Protein AF-A0A258E4J1-F1 (afdb_monomer_lite)

pLDDT: mean 75.32, std 17.45, range [34.97, 93.12]

Foldseek 3Di:
DPPPVVVVVVVVCVPDPVNVVVVVVVVVVVCVPDPDDPVNVVVVVVVVCVVCVQVVLLVLLCVLLVVPWDWDQDPVAGTDTNVQAGEHEDEPPPDPPDPVDPRYAYEYCPDPQDDDRYGHSCVSVPVD

Radius of gyration: 17.88 Å; chains: 1; bounding box: 44×37×40 Å

Secondary structure (DSSP, 8-state):
--SSHHHHHHHHHHH-HHHHHHHHHHHHHHTTT----HHHHHHHHHHHHHHHHHHHHHHHHHHHHTTTS-EE--SSSSEEETTTEEEEEE-TT---TT--STTEEEEESS-SS-BTTEEEGGGGGG--

Sequence (128 aa):
MIYSSEIDVIFEFSNNETAFQLSTMQMQQTFQGVSLTEYEIMVAIKEYIKNNINNIRETFFNSLMKVNHEVNYSPSVDFLVDGLYHFEVGGKNKASKQVKSENTWVIKDDLEYPVGKSLPLWVFGMLY

Structure (mmCIF, N/CA/C/O backbone):
data_AF-A0A258E4J1-F1
#
_entry.id   AF-A0A258E4J1-F1
#
loop_
_atom_site.group_PDB
_atom_site.id
_atom_site.type_symbol
_atom_site.label_atom_id
_atom_site.label_alt_id
_atom_site.label_comp_id
_atom_site.label_asym_id
_atom_site.label_entity_id
_atom_site.label_seq_id
_atom_site.pdbx_PDB_ins_code
_atom_site.Cartn_x
_atom_site.Cartn_y
_atom_site.Cartn_z
_atom_site.occupancy
_atom_site.B_iso_or_equiv
_atom_site.auth_seq_id
_atom_site.auth_comp_id
_atom_site.auth_asym_id
_atom_site.auth_atom_id
_atom_site.pdbx_PDB_model_num
ATOM 1 N N . MET A 1 1 ? 18.588 0.471 13.915 1.00 38.12 1 MET A N 1
ATOM 2 C CA . MET A 1 1 ? 18.145 1.877 13.818 1.00 38.12 1 MET A CA 1
ATOM 3 C C . MET A 1 1 ? 18.723 2.488 12.533 1.00 38.12 1 MET A C 1
ATOM 5 O O . MET A 1 1 ? 19.540 3.386 12.610 1.00 38.12 1 MET A O 1
ATOM 9 N N . ILE A 1 2 ? 18.382 1.921 11.361 1.00 34.97 2 ILE A N 1
ATOM 10 C CA . ILE A 1 2 ? 18.955 2.303 10.041 1.00 34.97 2 ILE A CA 1
ATOM 11 C C . ILE A 1 2 ? 17.847 2.533 8.980 1.00 34.97 2 ILE A C 1
ATOM 13 O O . ILE A 1 2 ? 18.118 2.991 7.886 1.00 34.97 2 ILE A O 1
ATOM 17 N N . TYR A 1 3 ? 16.571 2.292 9.304 1.00 39.19 3 TYR A N 1
ATOM 18 C CA . TYR A 1 3 ? 15.480 2.330 8.315 1.00 39.19 3 TYR A CA 1
ATOM 19 C C . TYR A 1 3 ? 14.721 3.665 8.212 1.00 39.19 3 TYR A C 1
ATOM 21 O O . TYR A 1 3 ? 13.840 3.766 7.367 1.00 39.19 3 TYR A O 1
ATOM 29 N N . SER A 1 4 ? 15.030 4.685 9.027 1.00 43.81 4 SER A N 1
ATOM 30 C CA . SER A 1 4 ? 14.338 5.987 8.914 1.00 43.81 4 SER A CA 1
ATOM 31 C C . SER A 1 4 ? 15.043 6.979 7.984 1.00 43.81 4 SER A C 1
ATOM 33 O O . SER A 1 4 ? 14.391 7.855 7.440 1.00 43.81 4 SER A O 1
ATOM 35 N N . SER A 1 5 ? 16.346 6.825 7.726 1.00 45.28 5 SER A N 1
ATOM 36 C CA . SER A 1 5 ? 17.109 7.825 6.968 1.00 45.28 5 SER A CA 1
ATOM 37 C C . SER A 1 5 ? 16.883 7.782 5.455 1.00 45.28 5 SER A C 1
ATOM 39 O O . SER A 1 5 ? 17.020 8.808 4.810 1.00 45.28 5 SER A O 1
ATOM 41 N N . GLU A 1 6 ? 16.537 6.639 4.859 1.00 44.59 6 GLU A N 1
ATOM 42 C CA . GLU A 1 6 ? 16.350 6.558 3.396 1.00 44.59 6 GLU A CA 1
ATOM 43 C C . GLU A 1 6 ? 14.979 7.079 2.940 1.00 44.59 6 GLU A C 1
ATOM 45 O O . GLU A 1 6 ? 14.866 7.653 1.858 1.00 44.59 6 GLU A O 1
ATOM 50 N N . ILE A 1 7 ? 13.950 6.940 3.781 1.00 42.38 7 ILE A N 1
ATOM 51 C CA . ILE A 1 7 ? 12.598 7.441 3.493 1.00 42.38 7 ILE A CA 1
ATOM 52 C C . ILE A 1 7 ? 12.553 8.967 3.639 1.00 42.38 7 ILE A C 1
ATOM 54 O O . ILE A 1 7 ? 11.990 9.635 2.772 1.00 42.38 7 ILE A O 1
ATOM 58 N N . ASP A 1 8 ? 13.208 9.518 4.666 1.00 43.69 8 ASP A N 1
ATOM 59 C CA . ASP A 1 8 ? 13.318 10.969 4.863 1.00 43.69 8 ASP A CA 1
ATOM 60 C C . ASP A 1 8 ? 14.112 11.630 3.726 1.00 43.69 8 ASP A C 1
ATOM 62 O O . ASP A 1 8 ? 13.703 12.667 3.206 1.00 43.69 8 ASP A O 1
ATOM 66 N N . VAL A 1 9 ? 15.178 10.977 3.248 1.00 49.81 9 VAL A N 1
ATOM 67 C CA . VAL A 1 9 ? 15.973 11.449 2.106 1.00 49.81 9 VAL A CA 1
ATOM 68 C C . VAL A 1 9 ? 15.124 11.518 0.832 1.00 49.81 9 VAL A C 1
ATOM 70 O O . VAL A 1 9 ? 15.113 12.546 0.161 1.00 49.81 9 VAL A O 1
ATOM 73 N N . ILE A 1 10 ? 14.348 10.479 0.508 1.00 50.12 10 ILE A N 1
ATOM 74 C CA . ILE A 1 10 ? 13.482 10.484 -0.686 1.00 50.12 10 ILE A CA 1
ATOM 75 C C . ILE A 1 10 ? 12.383 11.561 -0.580 1.00 50.12 10 ILE A C 1
ATOM 77 O O . ILE A 1 10 ? 12.052 12.207 -1.578 1.00 50.12 10 ILE A O 1
ATOM 81 N N . PHE A 1 11 ? 11.852 11.807 0.623 1.00 48.53 11 PHE A N 1
ATOM 82 C CA . PHE A 1 11 ? 10.840 12.841 0.860 1.00 48.53 11 PHE A CA 1
ATOM 83 C C . PHE A 1 11 ? 11.416 14.263 0.730 1.00 48.53 11 PHE A C 1
ATOM 85 O O . PHE A 1 11 ? 10.776 15.133 0.134 1.00 48.53 11 PHE A O 1
ATOM 92 N N . GLU A 1 12 ? 12.636 14.492 1.217 1.00 48.41 12 GLU A N 1
ATOM 93 C CA . GLU A 1 12 ? 13.351 15.772 1.127 1.00 48.41 12 GLU A CA 1
ATOM 94 C C . GLU A 1 12 ? 13.807 16.081 -0.313 1.00 48.41 12 GLU A C 1
ATOM 96 O O . GLU A 1 12 ? 13.743 17.230 -0.754 1.00 48.41 12 GLU A O 1
ATOM 101 N N . PHE A 1 13 ? 14.143 15.050 -1.099 1.00 48.69 13 PHE A N 1
ATOM 102 C CA . PHE A 1 13 ? 14.450 15.181 -2.529 1.00 48.69 13 PHE A CA 1
ATOM 103 C C . PHE A 1 13 ? 13.229 15.527 -3.395 1.00 48.69 13 PHE A C 1
ATOM 105 O O . PHE A 1 13 ? 13.382 16.240 -4.385 1.00 48.69 13 PHE A O 1
ATOM 112 N N . SER A 1 14 ? 12.025 15.062 -3.040 1.00 53.12 14 SER A N 1
ATOM 113 C CA . SER A 1 14 ? 10.808 15.363 -3.817 1.00 53.12 14 SER A CA 1
ATOM 114 C C . SER A 1 14 ? 10.270 16.782 -3.593 1.00 53.12 14 SER A C 1
ATOM 116 O O . SER A 1 14 ? 9.650 17.352 -4.486 1.00 53.12 14 SER A O 1
ATOM 118 N N . ASN A 1 15 ? 10.539 17.368 -2.420 1.00 51.09 15 ASN A N 1
ATOM 119 C CA . ASN A 1 15 ? 9.993 18.666 -2.007 1.00 51.09 15 ASN A CA 1
ATOM 120 C C . ASN A 1 15 ? 10.950 19.846 -2.246 1.00 51.09 15 ASN A C 1
ATOM 122 O O . ASN A 1 15 ? 10.578 20.997 -2.025 1.00 51.09 15 ASN A O 1
ATOM 126 N N . ASN A 1 16 ? 12.181 19.582 -2.691 1.00 62.09 16 ASN A N 1
ATOM 127 C CA . ASN A 1 16 ? 13.167 20.609 -3.000 1.00 62.09 16 ASN A CA 1
ATOM 128 C C . ASN A 1 16 ? 13.514 20.553 -4.489 1.00 62.09 16 ASN A C 1
ATOM 130 O O . ASN A 1 16 ? 14.413 19.817 -4.902 1.00 62.09 16 ASN A O 1
ATOM 134 N N . GLU A 1 17 ? 12.813 21.365 -5.288 1.00 58.56 17 GLU A N 1
ATOM 135 C CA . GLU A 1 17 ? 13.035 21.479 -6.736 1.00 58.56 17 GLU A CA 1
ATOM 136 C C . GLU A 1 17 ? 14.518 21.676 -7.069 1.00 58.56 17 GLU A C 1
ATOM 138 O O . GLU A 1 17 ? 15.026 21.089 -8.017 1.00 58.56 17 GLU A O 1
ATOM 143 N N . THR A 1 18 ? 15.251 22.418 -6.239 1.00 59.25 18 THR A N 1
ATOM 144 C CA . THR A 1 18 ? 16.689 22.651 -6.405 1.00 59.25 18 THR A CA 1
ATOM 145 C C . THR A 1 18 ? 17.517 21.380 -6.223 1.00 59.25 18 THR A C 1
ATOM 147 O O . THR A 1 18 ? 18.442 21.143 -6.992 1.00 59.25 18 THR A O 1
ATOM 150 N N . ALA A 1 19 ? 17.197 20.544 -5.232 1.00 53.91 19 ALA A N 1
ATOM 151 C CA . ALA A 1 19 ? 17.906 19.286 -4.986 1.00 53.91 19 ALA A CA 1
ATOM 152 C C . ALA A 1 19 ? 17.607 18.252 -6.082 1.00 53.91 19 ALA A C 1
ATOM 154 O O . ALA A 1 19 ? 18.520 17.570 -6.553 1.00 53.91 19 ALA A O 1
ATOM 155 N N . PHE A 1 20 ? 16.356 18.198 -6.551 1.00 59.44 20 PHE A N 1
ATOM 156 C CA . PHE A 1 20 ? 15.974 17.386 -7.703 1.00 59.44 20 PHE A CA 1
ATOM 157 C C . PHE A 1 20 ? 16.723 17.839 -8.966 1.00 59.44 20 PHE A C 1
ATOM 159 O O . PHE A 1 20 ? 17.390 17.025 -9.601 1.00 59.44 20 PHE A O 1
ATOM 166 N N . GLN A 1 21 ? 16.724 19.141 -9.270 1.00 59.97 21 GLN A N 1
ATOM 167 C CA . GLN A 1 21 ? 17.450 19.732 -10.404 1.00 59.97 21 GLN A CA 1
ATOM 168 C C . GLN A 1 21 ? 18.972 19.523 -10.318 1.00 59.97 21 GLN A C 1
ATOM 170 O O . GLN A 1 21 ? 19.618 19.241 -11.321 1.00 59.97 21 GLN A O 1
ATOM 175 N N . LEU A 1 22 ? 19.572 19.611 -9.128 1.00 59.28 22 LEU A N 1
ATOM 176 C CA . LEU A 1 22 ? 21.006 19.359 -8.941 1.00 59.28 22 LEU A CA 1
ATOM 177 C C . LEU A 1 22 ? 21.359 17.884 -9.143 1.00 59.28 22 LEU A C 1
ATOM 179 O O . LEU A 1 22 ? 22.382 17.585 -9.757 1.00 59.28 22 LEU A O 1
ATOM 183 N N . SER A 1 23 ? 20.502 16.967 -8.690 1.00 60.84 23 SER A N 1
ATOM 184 C CA . SER A 1 23 ? 20.693 15.530 -8.902 1.00 60.84 23 SER A CA 1
ATOM 185 C C . SER A 1 23 ? 20.528 15.132 -10.375 1.00 60.84 23 SER A C 1
ATOM 187 O O . SER A 1 23 ? 21.317 14.338 -10.890 1.00 60.84 23 SER A O 1
ATOM 189 N N . THR A 1 24 ? 19.570 15.733 -11.093 1.00 53.91 24 THR A N 1
ATOM 190 C CA . THR A 1 24 ? 19.385 15.514 -12.534 1.00 53.91 24 THR A CA 1
ATOM 191 C C . THR A 1 24 ? 20.525 16.136 -13.334 1.00 53.91 24 THR A C 1
ATOM 193 O O . THR A 1 24 ? 21.040 15.485 -14.241 1.00 53.91 24 THR A O 1
ATOM 196 N N . MET A 1 25 ? 21.010 17.323 -12.949 1.00 56.66 25 MET A N 1
ATOM 197 C CA . MET A 1 25 ? 22.210 17.933 -13.531 1.00 56.66 25 MET A CA 1
ATOM 198 C C . MET A 1 25 ? 23.477 17.112 -13.257 1.00 56.66 25 MET A C 1
ATOM 200 O O . MET A 1 25 ? 24.310 16.978 -14.149 1.00 56.66 25 MET A O 1
ATOM 204 N N . GLN A 1 26 ? 23.648 16.535 -12.063 1.00 60.53 26 GLN A N 1
ATOM 205 C CA . GLN A 1 26 ? 24.782 15.655 -11.745 1.00 60.53 26 GLN A CA 1
ATOM 206 C C . GLN A 1 26 ? 24.719 14.334 -12.512 1.00 60.53 26 GLN A C 1
ATOM 208 O O . GLN A 1 26 ? 25.748 13.887 -13.024 1.00 60.53 26 GLN A O 1
ATOM 213 N N . MET A 1 27 ? 23.529 13.745 -12.670 1.00 57.28 27 MET A N 1
ATOM 214 C CA . MET A 1 27 ? 23.335 12.626 -13.593 1.00 57.28 27 MET A CA 1
ATOM 215 C C . MET A 1 27 ? 23.763 13.038 -15.003 1.00 57.28 27 MET A C 1
ATOM 217 O O . MET A 1 27 ? 24.672 12.432 -15.559 1.00 57.28 27 MET A O 1
ATOM 221 N N . GLN A 1 28 ? 23.202 14.121 -15.550 1.00 57.03 28 GLN A N 1
ATOM 222 C CA . GLN A 1 28 ? 23.521 14.618 -16.895 1.00 57.03 28 GLN A CA 1
ATOM 223 C C . GLN A 1 28 ? 25.015 14.907 -17.103 1.00 57.03 28 GLN A C 1
ATOM 225 O O . GLN A 1 28 ? 25.543 14.603 -18.170 1.00 57.03 28 GLN A O 1
ATOM 230 N N . GLN A 1 29 ? 25.714 15.448 -16.101 1.00 57.38 29 GLN A N 1
ATOM 231 C CA . GLN A 1 29 ? 27.158 15.692 -16.170 1.00 57.38 29 GLN A CA 1
ATOM 232 C C . GLN A 1 29 ? 27.982 14.401 -16.126 1.00 57.38 29 GLN A C 1
ATOM 234 O O . GLN A 1 29 ? 28.989 14.300 -16.823 1.00 57.38 29 GLN A O 1
ATOM 239 N N . THR A 1 30 ? 27.528 13.387 -15.388 1.00 49.00 30 THR A N 1
ATOM 240 C CA . THR A 1 30 ? 28.145 12.049 -15.388 1.00 49.00 30 THR A CA 1
ATOM 241 C C . THR A 1 30 ? 27.936 11.326 -16.733 1.00 49.00 30 THR A C 1
ATOM 243 O O . THR A 1 30 ? 28.738 10.473 -17.104 1.00 49.00 30 THR A O 1
ATOM 246 N N . PHE A 1 31 ? 26.911 11.708 -17.508 1.00 53.44 31 PHE A N 1
ATOM 247 C CA . PHE A 1 31 ? 26.591 11.165 -18.839 1.00 53.44 31 PHE A CA 1
ATOM 248 C C . PHE A 1 31 ? 27.204 11.938 -20.025 1.00 53.44 31 PHE A C 1
ATOM 250 O O . PHE A 1 31 ? 26.915 11.615 -21.180 1.00 53.44 31 PHE A O 1
ATO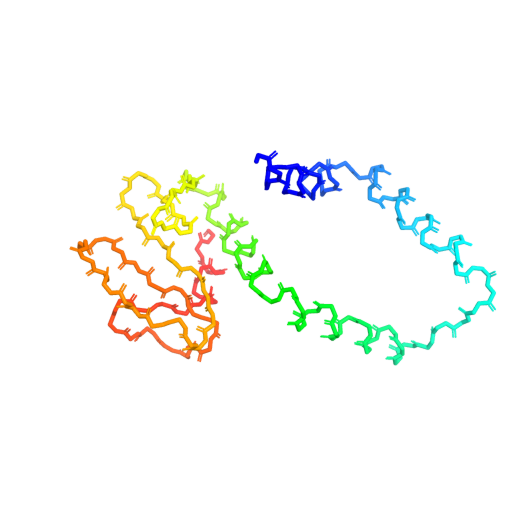M 257 N N . GLN A 1 32 ? 28.073 12.928 -19.789 1.00 48.34 32 GLN A N 1
ATOM 258 C CA . GLN A 1 32 ? 28.798 13.651 -20.847 1.00 48.34 32 GLN A CA 1
ATOM 259 C C . GLN A 1 32 ? 29.837 12.727 -21.518 1.00 48.34 32 GLN A C 1
ATOM 261 O O . GLN A 1 32 ? 31.023 12.761 -21.204 1.00 48.34 32 GLN A O 1
ATOM 266 N N . GLY A 1 33 ? 29.384 11.861 -22.429 1.00 50.03 33 GLY A N 1
ATOM 267 C CA . GLY A 1 33 ? 30.252 10.999 -23.241 1.00 50.03 33 GLY A CA 1
ATOM 268 C C . GLY A 1 33 ? 29.623 9.700 -23.749 1.00 50.03 33 GLY A C 1
ATOM 269 O O . GLY A 1 33 ? 30.187 9.076 -24.645 1.00 50.03 33 GLY A O 1
ATOM 270 N N . VAL A 1 34 ? 28.459 9.293 -23.232 1.00 52.53 34 VAL A N 1
ATOM 271 C CA . VAL A 1 34 ? 27.762 8.071 -23.665 1.00 52.53 34 VAL A CA 1
ATOM 272 C C . VAL A 1 34 ? 26.311 8.424 -23.971 1.00 52.53 34 VAL A C 1
ATOM 274 O O . VAL A 1 34 ? 25.526 8.700 -23.068 1.00 52.53 34 VAL A O 1
ATOM 277 N N . SER A 1 35 ? 25.955 8.444 -25.257 1.00 53.00 35 SER A N 1
ATOM 278 C CA . SER A 1 35 ? 24.565 8.590 -25.698 1.00 53.00 35 SER A CA 1
ATOM 279 C C . SER A 1 35 ? 23.814 7.307 -25.357 1.00 53.00 35 SER A C 1
ATOM 281 O O . SER A 1 35 ? 23.792 6.384 -26.169 1.00 53.00 35 SER A O 1
ATOM 283 N N . LEU A 1 36 ? 23.213 7.246 -24.168 1.00 56.03 36 LEU A N 1
ATOM 284 C CA . LEU A 1 36 ? 22.265 6.186 -23.850 1.00 56.03 36 LEU A CA 1
ATOM 285 C C . LEU A 1 36 ? 21.062 6.323 -24.782 1.00 56.03 36 LEU A C 1
ATOM 287 O O . LEU A 1 36 ? 20.406 7.362 -24.845 1.00 56.03 36 LEU A O 1
ATOM 291 N N . THR A 1 37 ? 20.807 5.275 -25.544 1.00 73.25 37 THR A N 1
ATOM 292 C CA . THR A 1 37 ? 19.640 5.165 -26.411 1.00 73.25 37 THR A CA 1
ATOM 293 C C . THR A 1 37 ? 18.357 5.185 -25.573 1.00 73.25 37 THR A C 1
ATOM 295 O O . THR A 1 37 ? 18.344 4.763 -24.414 1.00 73.25 37 THR A O 1
ATOM 298 N N . GLU A 1 38 ? 17.238 5.611 -26.166 1.00 75.75 38 GLU A N 1
ATOM 299 C CA . GLU A 1 38 ? 15.908 5.530 -25.530 1.00 75.75 38 GLU A CA 1
ATOM 300 C C . GLU A 1 38 ? 15.607 4.109 -25.013 1.00 75.75 38 GLU A C 1
ATOM 302 O O . GLU A 1 38 ? 14.969 3.924 -23.975 1.00 75.75 38 GLU A O 1
ATOM 307 N N . TYR A 1 39 ? 16.143 3.095 -25.699 1.00 75.62 39 TYR A N 1
ATOM 308 C CA . TYR A 1 39 ? 16.058 1.694 -25.307 1.00 75.62 39 TYR A CA 1
ATOM 309 C C . TYR A 1 39 ? 16.828 1.377 -24.015 1.00 75.62 39 TYR A C 1
ATOM 311 O O . TYR A 1 39 ? 16.293 0.694 -23.142 1.00 75.62 39 TYR A O 1
ATOM 319 N N . GLU A 1 40 ? 18.055 1.877 -23.849 1.00 78.50 40 GLU A N 1
ATOM 320 C CA . GLU A 1 40 ? 18.854 1.655 -22.634 1.00 78.50 40 GLU A CA 1
ATOM 321 C C . GLU A 1 40 ? 18.211 2.314 -21.410 1.00 78.50 40 GLU A C 1
ATOM 323 O O . GLU A 1 40 ? 18.151 1.702 -20.341 1.00 78.50 40 GLU A O 1
ATOM 328 N N . ILE A 1 41 ? 17.641 3.510 -21.589 1.00 79.50 41 ILE A N 1
ATOM 329 C CA . ILE A 1 41 ? 16.855 4.191 -20.553 1.00 79.50 41 ILE A CA 1
ATOM 330 C C . ILE A 1 41 ? 15.622 3.356 -20.189 1.00 79.50 41 ILE A C 1
ATOM 332 O O . ILE A 1 41 ? 15.370 3.108 -19.009 1.00 79.50 41 ILE A O 1
ATOM 336 N N . MET A 1 42 ? 14.874 2.864 -21.183 1.00 76.19 42 MET A N 1
ATOM 337 C CA . MET A 1 42 ? 13.699 2.019 -20.948 1.00 76.19 42 MET A CA 1
ATOM 338 C C . MET A 1 42 ? 14.061 0.738 -20.176 1.00 76.19 42 MET A C 1
ATOM 340 O O . MET A 1 42 ? 13.343 0.346 -19.254 1.00 76.19 42 MET A O 1
ATOM 344 N N . VAL A 1 43 ? 15.174 0.086 -20.521 1.00 82.44 43 VAL A N 1
ATOM 345 C CA . VAL A 1 43 ? 15.651 -1.121 -19.827 1.00 82.44 43 VAL A CA 1
ATOM 346 C C . VAL A 1 43 ? 16.034 -0.809 -18.381 1.00 82.44 43 VAL A C 1
ATOM 348 O O . VAL A 1 43 ? 15.617 -1.536 -17.477 1.00 82.44 43 VAL A O 1
ATOM 351 N N . ALA A 1 44 ? 16.761 0.285 -18.145 1.00 83.38 44 ALA A N 1
ATOM 352 C CA . ALA A 1 44 ? 17.143 0.710 -16.802 1.00 83.38 44 ALA A CA 1
ATOM 353 C C . ALA A 1 44 ? 15.917 1.031 -15.932 1.00 83.38 44 ALA A C 1
ATOM 355 O O . ALA A 1 44 ? 15.829 0.561 -14.797 1.00 83.38 44 ALA A O 1
ATOM 356 N N . ILE A 1 45 ? 14.930 1.752 -16.478 1.00 81.44 45 ILE A N 1
ATOM 357 C CA . ILE A 1 45 ? 13.669 2.057 -15.785 1.00 81.44 45 ILE A CA 1
ATOM 358 C C . ILE A 1 45 ? 12.909 0.772 -15.457 1.00 81.44 45 ILE A C 1
ATOM 360 O O . ILE A 1 45 ? 12.438 0.603 -14.333 1.00 81.44 45 ILE A O 1
ATOM 364 N N . LYS A 1 46 ? 12.806 -0.165 -16.405 1.00 85.69 46 LYS A N 1
ATOM 365 C CA . LYS A 1 46 ? 12.121 -1.442 -16.177 1.00 85.69 46 LYS A CA 1
ATOM 366 C C . LYS A 1 46 ? 12.774 -2.241 -15.049 1.00 85.69 46 LYS A C 1
ATOM 368 O O . LYS A 1 46 ? 12.062 -2.798 -14.213 1.00 85.69 46 LYS A O 1
ATOM 373 N N . GLU A 1 47 ? 14.103 -2.288 -15.010 1.00 85.50 47 GLU A N 1
ATOM 374 C CA . GLU A 1 47 ? 14.837 -2.994 -13.958 1.00 85.50 47 GLU A CA 1
ATOM 375 C C . GLU A 1 47 ? 14.713 -2.277 -12.607 1.00 85.50 47 GLU A C 1
ATOM 377 O O . GLU A 1 47 ? 14.493 -2.926 -11.584 1.00 85.50 47 GLU A O 1
ATOM 382 N N . TYR A 1 48 ? 14.740 -0.940 -12.597 1.00 88.75 48 TYR A N 1
ATOM 383 C CA . TYR A 1 48 ? 14.476 -0.151 -11.396 1.00 88.75 48 TYR A CA 1
ATOM 384 C C . TYR A 1 48 ? 13.075 -0.421 -10.836 1.00 88.75 48 TYR A C 1
ATOM 386 O O . TYR A 1 48 ? 12.946 -0.744 -9.655 1.00 88.75 48 TYR A O 1
ATOM 394 N N . ILE A 1 49 ? 12.033 -0.352 -11.675 1.00 87.75 49 ILE A N 1
ATOM 395 C CA . ILE A 1 49 ? 10.644 -0.609 -11.267 1.00 87.75 49 ILE A CA 1
ATOM 396 C C . ILE A 1 49 ? 10.514 -2.020 -10.706 1.00 87.75 49 ILE A C 1
ATOM 398 O O . ILE A 1 49 ? 9.955 -2.206 -9.630 1.00 87.75 49 ILE A O 1
ATOM 402 N N . LYS A 1 50 ? 11.061 -3.018 -11.402 1.00 87.12 50 LYS A N 1
ATOM 403 C CA . LYS A 1 50 ? 11.018 -4.417 -10.971 1.00 87.12 50 LYS A CA 1
ATOM 404 C C . LYS A 1 50 ? 11.652 -4.616 -9.591 1.00 87.12 50 LYS A C 1
ATOM 406 O O . LYS A 1 50 ? 11.081 -5.330 -8.770 1.00 87.12 50 LYS A O 1
ATOM 411 N N . ASN A 1 51 ? 12.789 -3.972 -9.329 1.00 87.44 51 ASN A N 1
ATOM 412 C CA . ASN A 1 51 ? 13.507 -4.104 -8.061 1.00 87.44 51 ASN A CA 1
ATOM 413 C C . ASN A 1 51 ? 12.883 -3.282 -6.922 1.00 87.44 51 ASN A C 1
ATOM 415 O O . ASN A 1 51 ? 13.066 -3.629 -5.759 1.00 87.44 51 ASN A O 1
ATOM 419 N N . ASN A 1 52 ? 12.099 -2.247 -7.239 1.00 88.75 52 ASN A N 1
ATOM 420 C CA . ASN A 1 52 ? 11.515 -1.326 -6.257 1.00 88.75 52 ASN A CA 1
ATOM 421 C C . ASN A 1 52 ? 9.980 -1.364 -6.211 1.00 88.75 52 ASN A C 1
ATOM 423 O O . ASN A 1 52 ? 9.355 -0.482 -5.628 1.00 88.75 52 ASN A O 1
ATOM 427 N N . ILE A 1 53 ? 9.347 -2.382 -6.801 1.00 89.94 53 ILE A N 1
ATOM 428 C CA . ILE A 1 53 ? 7.893 -2.400 -6.999 1.00 89.94 53 ILE A CA 1
ATOM 429 C C . ILE A 1 53 ? 7.095 -2.312 -5.685 1.00 89.94 53 ILE A C 1
ATOM 431 O O . ILE A 1 53 ? 6.041 -1.685 -5.658 1.00 89.94 53 ILE A O 1
ATOM 435 N N . ASN A 1 54 ? 7.592 -2.884 -4.580 1.00 87.12 54 ASN A N 1
ATOM 436 C CA . ASN A 1 54 ? 6.964 -2.737 -3.257 1.00 87.12 54 ASN A CA 1
ATOM 437 C C . ASN A 1 54 ? 6.938 -1.269 -2.817 1.00 87.12 54 ASN A C 1
ATOM 439 O O . ASN A 1 54 ? 5.861 -0.720 -2.595 1.00 87.12 54 ASN A O 1
ATOM 443 N N . ASN A 1 55 ? 8.109 -0.630 -2.801 1.00 89.31 55 ASN A N 1
ATOM 444 C CA . ASN A 1 55 ? 8.269 0.765 -2.397 1.00 89.31 55 ASN A CA 1
ATOM 445 C C . ASN A 1 55 ? 7.440 1.698 -3.286 1.00 89.31 55 ASN A C 1
ATOM 447 O O . ASN A 1 55 ? 6.830 2.638 -2.786 1.00 89.31 55 ASN A O 1
ATOM 451 N N . ILE A 1 56 ? 7.374 1.428 -4.594 1.00 91.12 56 ILE A N 1
ATOM 452 C CA . ILE A 1 56 ? 6.561 2.209 -5.535 1.00 91.12 56 ILE A CA 1
ATOM 453 C C . ILE A 1 56 ? 5.074 2.106 -5.180 1.00 91.12 56 ILE A C 1
ATOM 455 O O . ILE A 1 56 ? 4.398 3.129 -5.128 1.00 91.12 56 ILE A O 1
ATOM 459 N N . ARG A 1 57 ? 4.558 0.903 -4.894 1.00 91.25 57 ARG A N 1
ATOM 460 C CA . ARG A 1 57 ? 3.149 0.713 -4.507 1.00 91.25 57 ARG A CA 1
ATOM 461 C C . ARG A 1 57 ? 2.809 1.411 -3.195 1.00 91.25 57 ARG A C 1
ATOM 463 O O . ARG A 1 57 ? 1.782 2.076 -3.111 1.00 91.25 57 ARG A O 1
ATOM 470 N N . GLU A 1 58 ? 3.668 1.266 -2.192 1.00 92.19 58 GLU A N 1
ATOM 471 C CA . GLU A 1 58 ? 3.514 1.908 -0.884 1.00 92.19 58 GLU A CA 1
ATOM 472 C C . GLU A 1 58 ? 3.562 3.433 -1.004 1.00 92.19 58 GLU A C 1
ATOM 474 O O . GLU A 1 58 ? 2.695 4.124 -0.473 1.00 92.19 58 GLU A O 1
ATOM 479 N N . THR A 1 59 ? 4.523 3.961 -1.765 1.00 91.56 59 THR A N 1
ATOM 480 C CA . THR A 1 59 ? 4.644 5.401 -2.030 1.00 91.56 59 THR A CA 1
ATOM 481 C C . THR A 1 59 ? 3.423 5.926 -2.777 1.00 91.56 59 THR A C 1
ATOM 483 O O . THR A 1 59 ? 2.875 6.957 -2.394 1.00 91.56 59 THR A O 1
ATOM 486 N N . PHE A 1 60 ? 2.953 5.204 -3.796 1.00 91.62 60 PHE A N 1
ATOM 487 C CA . PHE A 1 60 ? 1.757 5.569 -4.550 1.00 91.62 60 PHE A CA 1
ATOM 488 C C . PHE A 1 60 ? 0.521 5.627 -3.646 1.00 91.62 60 PHE A C 1
ATOM 490 O O . PHE A 1 60 ? -0.150 6.656 -3.594 1.00 91.62 60 PHE A O 1
ATOM 497 N N . PHE A 1 61 ? 0.266 4.573 -2.864 1.00 92.81 61 PHE A N 1
ATOM 498 C CA . PHE A 1 61 ? -0.834 4.539 -1.897 1.00 92.81 61 PHE A CA 1
ATOM 499 C C . PHE A 1 61 ? -0.752 5.701 -0.896 1.00 92.81 61 PHE A C 1
ATOM 501 O O . PHE A 1 61 ? -1.722 6.433 -0.710 1.00 92.81 61 PHE A O 1
ATOM 508 N N . ASN A 1 62 ? 0.423 5.916 -0.301 1.00 92.19 62 ASN A N 1
ATOM 509 C CA . ASN A 1 62 ? 0.658 6.990 0.660 1.00 92.19 62 ASN A CA 1
ATOM 510 C C . ASN A 1 62 ? 0.392 8.373 0.053 1.00 92.19 62 ASN A C 1
ATOM 512 O O . ASN A 1 62 ? -0.226 9.218 0.695 1.00 92.19 62 ASN A O 1
ATOM 516 N N . SER A 1 63 ? 0.843 8.597 -1.187 1.00 91.00 63 SER A N 1
ATOM 517 C CA . SER A 1 63 ? 0.681 9.877 -1.882 1.00 91.00 63 SER A CA 1
ATOM 518 C C . SER A 1 63 ? -0.785 10.230 -2.129 1.00 91.00 63 SER A C 1
ATOM 520 O O . SER A 1 63 ? -1.147 11.394 -2.011 1.00 91.00 63 SER A O 1
ATOM 522 N N . LEU A 1 64 ? -1.630 9.229 -2.396 1.00 90.25 64 LEU A N 1
ATOM 523 C CA . LEU A 1 64 ? -3.068 9.410 -2.591 1.00 90.25 64 LEU A CA 1
ATOM 524 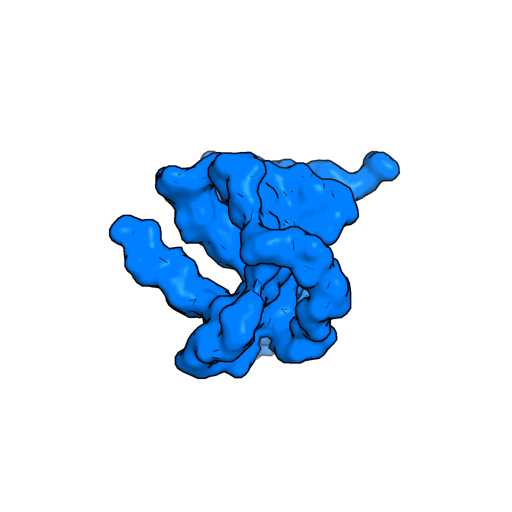C C . LEU A 1 64 ? -3.801 9.623 -1.264 1.00 90.25 64 LEU A C 1
ATOM 526 O O . LEU A 1 64 ? -4.614 10.533 -1.142 1.00 90.25 64 LEU A O 1
ATOM 530 N N . MET A 1 65 ? -3.492 8.815 -0.247 1.00 91.25 65 MET A N 1
ATOM 531 C CA . MET A 1 65 ? -4.207 8.876 1.031 1.00 91.25 65 MET A CA 1
ATOM 532 C C . MET A 1 65 ? -3.903 10.152 1.817 1.00 91.25 65 MET A C 1
ATOM 534 O O . MET A 1 65 ? -4.814 10.744 2.390 1.00 91.25 65 MET A O 1
ATOM 538 N N . LYS A 1 66 ? -2.651 10.624 1.798 1.00 90.94 66 LYS A N 1
ATOM 539 C CA . LYS A 1 66 ? -2.232 11.832 2.529 1.00 90.94 66 LYS A CA 1
ATOM 540 C C . LYS A 1 66 ? -2.899 13.126 2.059 1.00 90.94 66 LYS A C 1
ATOM 542 O O . LYS A 1 66 ? -2.776 14.130 2.751 1.00 90.94 66 LYS A O 1
ATOM 547 N N . VAL A 1 67 ? -3.575 13.126 0.906 1.00 88.94 67 VAL A N 1
ATOM 548 C CA . VAL A 1 67 ? -4.283 14.313 0.402 1.00 88.94 67 VAL A CA 1
ATOM 549 C C . VAL A 1 67 ? -5.416 14.709 1.351 1.00 88.94 67 VAL A C 1
ATOM 551 O O . VAL A 1 67 ? -5.524 15.877 1.710 1.00 88.94 67 VAL A O 1
ATOM 554 N N . ASN A 1 68 ? -6.221 13.734 1.782 1.00 89.06 68 ASN A N 1
ATOM 555 C CA . ASN A 1 68 ? -7.448 13.973 2.549 1.00 89.06 68 ASN A CA 1
ATOM 556 C C . ASN A 1 68 ? -7.513 13.200 3.878 1.00 89.06 68 ASN A C 1
ATOM 558 O O . ASN A 1 68 ? -8.466 13.387 4.632 1.00 89.06 68 ASN A O 1
ATOM 562 N N . HIS A 1 69 ? -6.528 12.347 4.175 1.00 91.81 69 HIS A N 1
ATOM 563 C CA . HIS A 1 69 ? -6.540 11.467 5.345 1.00 91.81 69 HIS A CA 1
ATOM 564 C C . HIS A 1 69 ? -5.236 11.528 6.141 1.00 91.81 69 HIS A C 1
ATOM 566 O O . HIS A 1 69 ? -4.155 11.773 5.599 1.00 91.81 69 HIS A O 1
ATOM 572 N N . GLU A 1 70 ? -5.329 11.241 7.440 1.00 93.12 70 GLU A N 1
ATOM 573 C CA . GLU A 1 70 ? -4.154 11.093 8.295 1.00 93.12 70 GLU A CA 1
ATOM 574 C C . GLU A 1 70 ? -3.554 9.699 8.094 1.00 93.12 70 GLU A C 1
ATOM 576 O O . GLU A 1 70 ? -4.216 8.690 8.335 1.00 93.12 70 GLU A O 1
ATOM 581 N N . VAL A 1 71 ? -2.292 9.629 7.661 1.00 92.69 71 VAL A N 1
ATOM 582 C CA . VAL A 1 71 ? -1.598 8.362 7.394 1.00 92.69 71 VAL A CA 1
ATOM 583 C C . VAL A 1 71 ? -0.443 8.177 8.370 1.00 92.69 71 VAL A C 1
ATOM 585 O O . VAL A 1 71 ? 0.537 8.920 8.336 1.00 92.69 71 VAL A O 1
ATOM 588 N N . ASN A 1 72 ? -0.543 7.137 9.194 1.00 91.56 72 ASN A N 1
ATOM 589 C CA . ASN A 1 72 ? 0.449 6.734 10.184 1.00 91.56 72 ASN A CA 1
ATOM 590 C C . ASN A 1 72 ? 1.030 5.350 9.857 1.00 91.56 72 ASN A C 1
ATOM 592 O O . ASN A 1 72 ? 0.396 4.539 9.186 1.00 91.56 72 ASN A O 1
ATOM 596 N N . TYR A 1 73 ? 2.223 5.054 10.370 1.00 87.50 73 TYR A N 1
ATOM 597 C CA . TYR A 1 73 ? 2.871 3.744 10.231 1.00 87.50 73 TYR A CA 1
ATOM 598 C C . TYR A 1 73 ? 2.752 2.941 11.531 1.00 87.50 73 TYR A C 1
ATOM 600 O O . TYR A 1 73 ? 2.770 3.511 12.623 1.00 87.50 73 TYR A O 1
ATOM 608 N N . SER A 1 74 ? 2.660 1.612 11.432 1.00 80.81 74 SER A N 1
ATOM 609 C CA . SER A 1 74 ? 2.569 0.706 12.584 1.00 80.81 74 SER A CA 1
ATOM 610 C C . SER A 1 74 ? 3.574 -0.447 12.460 1.00 80.81 74 SER A C 1
ATOM 612 O O . SER A 1 74 ? 3.884 -0.870 11.352 1.00 80.81 74 SER A O 1
ATOM 614 N N . PRO A 1 75 ? 4.063 -1.037 13.569 1.00 77.56 75 PRO A N 1
ATOM 615 C CA . PRO A 1 75 ? 4.889 -2.245 13.510 1.00 77.56 75 PRO A CA 1
ATOM 616 C C . PRO A 1 75 ? 4.167 -3.478 12.944 1.00 77.56 75 PRO A C 1
ATOM 618 O O . PRO A 1 75 ? 4.821 -4.451 12.576 1.00 77.56 75 PRO A O 1
ATOM 621 N N . SER A 1 76 ? 2.829 -3.480 12.951 1.00 78.06 76 SER A N 1
ATOM 622 C CA . SER A 1 76 ? 2.010 -4.634 12.562 1.00 78.06 76 SER A CA 1
ATOM 623 C C . SER A 1 76 ? 1.379 -4.529 11.175 1.00 78.06 76 SER A C 1
ATOM 625 O O . SER A 1 76 ? 0.955 -5.558 10.658 1.00 78.06 76 SER A O 1
ATOM 627 N N . VAL A 1 77 ? 1.286 -3.327 10.598 1.00 85.31 77 VAL A N 1
ATOM 628 C CA . VAL A 1 77 ? 0.650 -3.058 9.297 1.00 85.31 77 VAL A CA 1
ATOM 629 C C . VAL A 1 77 ? 1.381 -1.932 8.578 1.00 85.31 77 VAL A C 1
ATOM 631 O O . VAL A 1 77 ? 1.936 -1.053 9.235 1.00 85.31 77 VAL A O 1
ATOM 634 N N . ASP A 1 78 ? 1.340 -1.930 7.245 1.00 87.31 78 ASP A N 1
ATOM 635 C CA . ASP A 1 78 ? 2.077 -0.942 6.449 1.00 87.31 78 ASP A CA 1
ATOM 636 C C . ASP A 1 78 ? 1.529 0.478 6.677 1.00 87.31 78 ASP A C 1
ATOM 638 O O . ASP A 1 78 ? 2.304 1.412 6.861 1.00 87.31 78 ASP A O 1
ATOM 642 N N . PHE A 1 79 ? 0.201 0.641 6.739 1.00 91.19 79 PHE A N 1
ATOM 643 C CA . PHE A 1 79 ? -0.443 1.939 6.961 1.00 91.19 79 PHE A CA 1
ATOM 644 C C . PHE A 1 79 ? -1.630 1.854 7.925 1.00 91.19 79 PHE A C 1
ATOM 646 O O . PHE A 1 79 ? -2.452 0.939 7.858 1.00 91.19 79 PHE A O 1
ATOM 653 N N . LEU A 1 80 ? -1.752 2.857 8.788 1.00 91.94 80 LEU A N 1
ATOM 654 C CA . LEU A 1 80 ? -2.904 3.143 9.634 1.00 91.94 80 LEU A CA 1
ATOM 655 C C . LEU A 1 80 ? -3.500 4.480 9.190 1.00 91.94 80 LEU A C 1
ATOM 657 O O . LEU A 1 80 ? -2.861 5.518 9.340 1.00 91.94 80 LEU A O 1
ATOM 661 N N . VAL A 1 81 ? -4.715 4.450 8.651 1.00 92.12 81 VAL A N 1
ATOM 662 C CA . VAL A 1 81 ? -5.407 5.631 8.125 1.00 92.12 81 VAL A CA 1
ATOM 663 C C . VAL A 1 81 ? -6.510 6.065 9.085 1.00 92.12 81 VAL A C 1
ATOM 665 O O . VAL A 1 81 ? -7.310 5.235 9.534 1.00 92.12 81 VAL A O 1
ATOM 668 N N . ASP A 1 82 ? -6.528 7.358 9.413 1.00 92.62 82 ASP A N 1
ATOM 669 C CA . ASP A 1 82 ? -7.476 8.019 10.325 1.00 92.62 82 ASP A CA 1
ATOM 670 C C . ASP A 1 82 ? -7.590 7.333 11.702 1.00 92.62 82 ASP A C 1
ATOM 672 O O . ASP A 1 82 ? -8.624 7.380 12.366 1.00 92.62 82 ASP A O 1
ATOM 676 N N . GLY A 1 83 ? -6.544 6.609 12.117 1.00 89.25 83 GLY A N 1
ATOM 677 C CA . GLY A 1 83 ? -6.522 5.827 13.358 1.00 89.25 83 GLY A CA 1
ATOM 678 C C . GLY A 1 83 ? -7.472 4.619 13.389 1.00 89.25 83 GLY A C 1
ATOM 679 O O . GLY A 1 83 ? -7.545 3.933 14.408 1.00 89.25 83 GLY A O 1
ATOM 680 N N . LEU A 1 84 ? -8.187 4.332 12.296 1.00 90.81 84 LEU A N 1
ATOM 681 C CA . LEU A 1 84 ? -9.261 3.333 12.253 1.00 90.81 84 LEU A CA 1
ATOM 682 C C . LEU A 1 84 ? -8.966 2.190 11.279 1.00 90.81 84 LEU A C 1
ATOM 684 O O . LEU A 1 84 ? -9.191 1.019 11.608 1.00 90.81 84 LEU A O 1
ATOM 688 N N . TYR A 1 85 ? -8.464 2.512 10.087 1.00 91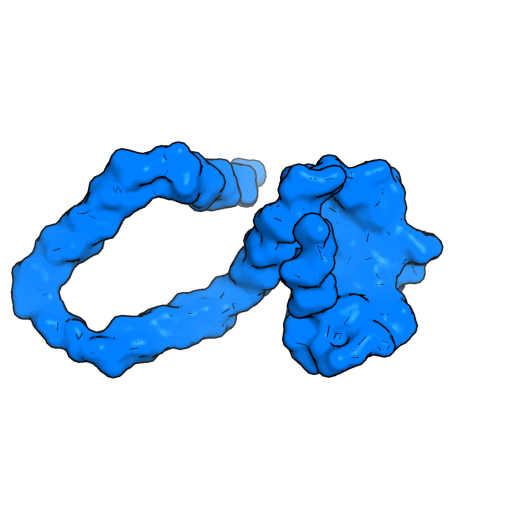.19 85 TYR A N 1
ATOM 689 C CA . TYR A 1 85 ? -8.297 1.554 8.998 1.00 91.19 85 TYR A CA 1
ATOM 690 C C . TYR A 1 85 ? -6.853 1.107 8.867 1.00 91.19 85 TYR A C 1
ATOM 692 O O . TYR A 1 85 ? -5.936 1.917 8.823 1.00 91.19 85 TYR A O 1
ATOM 700 N N . HIS A 1 86 ? -6.659 -0.201 8.779 1.00 91.31 86 HIS A N 1
ATOM 701 C CA . HIS A 1 86 ? -5.345 -0.804 8.661 1.00 91.31 86 HIS A CA 1
ATOM 702 C C . HIS A 1 86 ? -5.172 -1.307 7.231 1.00 91.31 86 HIS A C 1
ATOM 704 O O . HIS A 1 86 ? -5.970 -2.118 6.766 1.00 91.31 86 HIS A O 1
ATOM 710 N N . PHE A 1 87 ? -4.138 -0.857 6.537 1.00 91.50 87 PHE A N 1
ATOM 711 C CA . PHE A 1 87 ? -3.867 -1.246 5.163 1.00 91.50 87 PHE A CA 1
ATOM 712 C C . PHE A 1 87 ? -2.511 -1.931 5.061 1.00 91.50 87 PHE A C 1
ATOM 714 O O . PHE A 1 87 ? -1.498 -1.425 5.537 1.00 91.50 87 PHE A O 1
ATOM 721 N N . GLU A 1 88 ? -2.505 -3.086 4.408 1.00 91.31 88 GLU A N 1
ATOM 722 C CA . GLU A 1 88 ? -1.292 -3.750 3.950 1.00 91.31 88 GLU A CA 1
ATOM 723 C C . GLU A 1 88 ? -1.207 -3.631 2.435 1.00 91.31 88 GLU A C 1
ATOM 725 O O . GLU A 1 88 ? -2.086 -4.122 1.731 1.00 91.31 88 GLU A O 1
ATOM 730 N N . VAL A 1 89 ? -0.153 -3.019 1.911 1.00 90.81 89 VAL A N 1
ATOM 731 C CA . VAL A 1 89 ? 0.039 -2.831 0.471 1.00 90.81 89 VAL A CA 1
ATOM 732 C C . VAL A 1 89 ? 1.029 -3.874 -0.038 1.00 90.81 89 VAL A C 1
ATOM 734 O O . VAL A 1 89 ? 2.055 -4.154 0.583 1.00 90.81 89 VAL A O 1
ATOM 737 N N . GLY A 1 90 ? 0.731 -4.523 -1.161 1.00 87.06 90 GLY A N 1
ATOM 738 C CA . GLY A 1 90 ? 1.653 -5.491 -1.745 1.00 87.06 90 GLY A CA 1
ATOM 739 C C . GLY A 1 90 ? 1.162 -6.121 -3.036 1.00 87.06 90 GLY A C 1
ATOM 740 O O . GLY A 1 90 ? 0.097 -5.801 -3.543 1.00 87.06 90 GLY A O 1
ATOM 741 N N . GLY A 1 91 ? 1.978 -7.019 -3.585 1.00 79.69 91 GLY A N 1
ATOM 742 C CA . GLY A 1 91 ? 1.643 -7.726 -4.820 1.00 79.69 91 GLY A CA 1
ATOM 743 C C . GLY A 1 91 ? 0.845 -9.012 -4.606 1.00 79.69 91 GLY A C 1
ATOM 744 O O . GLY A 1 91 ? 0.571 -9.425 -3.477 1.00 79.69 91 GLY A O 1
ATOM 745 N N . LYS A 1 92 ? 0.585 -9.710 -5.715 1.00 70.00 92 LYS A N 1
ATOM 746 C CA . LYS A 1 92 ? -0.111 -11.007 -5.833 1.00 70.00 92 LYS A CA 1
ATOM 747 C C . LYS A 1 92 ? 0.079 -11.994 -4.674 1.00 70.00 92 LYS A C 1
ATOM 749 O O . LYS A 1 92 ? -0.883 -12.592 -4.188 1.00 70.00 92 LYS A O 1
ATOM 754 N N . ASN A 1 93 ? 1.320 -12.151 -4.209 1.00 70.81 93 ASN A N 1
ATOM 755 C CA . ASN A 1 93 ? 1.704 -13.145 -3.202 1.00 70.81 93 ASN A CA 1
ATOM 756 C C . ASN A 1 93 ? 1.457 -12.707 -1.749 1.00 70.81 93 ASN A C 1
ATOM 758 O O . ASN A 1 93 ? 1.649 -13.517 -0.838 1.00 70.81 93 ASN A O 1
ATOM 762 N N . LYS A 1 94 ? 1.035 -11.458 -1.501 1.00 72.44 94 LYS A N 1
ATOM 763 C CA . LYS A 1 94 ? 0.661 -11.005 -0.158 1.00 72.44 94 LYS A CA 1
ATOM 764 C C . LYS A 1 94 ? -0.685 -11.645 0.182 1.00 72.44 94 LYS A C 1
ATOM 766 O O . LYS A 1 94 ? -1.756 -11.257 -0.293 1.00 72.44 94 LYS A O 1
ATOM 771 N N . ALA A 1 95 ? -0.605 -12.755 0.906 1.00 63.94 95 ALA A N 1
ATOM 772 C CA . ALA A 1 95 ? -1.769 -13.415 1.464 1.00 63.94 95 ALA A CA 1
ATOM 773 C C . ALA A 1 95 ? -2.282 -12.572 2.633 1.00 63.94 95 ALA A C 1
ATOM 775 O O . ALA A 1 95 ? -1.470 -12.075 3.407 1.00 63.94 95 ALA A O 1
ATOM 776 N N . SER A 1 96 ? -3.606 -12.485 2.800 1.00 60.56 96 SER A N 1
ATOM 777 C CA . SER A 1 96 ? -4.267 -11.949 4.002 1.00 60.56 96 SER A CA 1
ATOM 778 C C . SER A 1 96 ? -4.002 -12.846 5.218 1.00 60.56 96 SER A C 1
ATOM 780 O O . SER A 1 96 ? -4.931 -13.374 5.833 1.00 60.56 96 SER A O 1
ATOM 782 N N . LYS A 1 97 ? -2.730 -13.115 5.532 1.00 55.34 97 LYS A N 1
ATOM 783 C CA . LYS A 1 97 ? -2.313 -13.913 6.676 1.00 55.34 97 LYS A CA 1
ATOM 784 C C . LYS A 1 97 ? -2.705 -13.129 7.917 1.00 55.34 97 LYS A C 1
ATOM 786 O O . LYS A 1 97 ? -1.966 -12.295 8.405 1.00 55.34 97 LYS A O 1
ATOM 791 N N . GLN A 1 98 ? -3.882 -13.479 8.423 1.00 50.50 98 GLN A N 1
ATOM 792 C CA . GLN A 1 98 ? -4.410 -13.039 9.703 1.00 50.50 98 GLN A CA 1
ATOM 793 C C . GLN A 1 98 ? -4.771 -11.550 9.750 1.00 50.50 98 GLN A C 1
ATOM 795 O O . GLN A 1 98 ? -4.328 -10.818 10.628 1.00 50.50 98 GLN A O 1
ATOM 800 N N . VAL A 1 99 ? -5.703 -11.141 8.885 1.00 55.81 99 VAL A N 1
ATOM 801 C CA . VAL A 1 99 ? -6.590 -10.013 9.199 1.00 55.81 99 VAL A CA 1
ATOM 802 C C . VAL A 1 99 ? -7.413 -10.402 10.436 1.00 55.81 99 VAL A C 1
ATOM 804 O O . VAL A 1 99 ? -8.496 -10.968 10.328 1.00 55.81 99 VAL A O 1
ATOM 807 N N . LYS A 1 100 ? -6.853 -10.195 11.632 1.00 55.66 100 LYS A N 1
ATOM 808 C CA . LYS A 1 100 ? -7.520 -10.482 12.917 1.00 55.66 100 LYS A CA 1
ATOM 809 C C . LYS A 1 100 ? -8.522 -9.393 13.309 1.00 55.66 100 LYS A C 1
ATOM 811 O O . LYS A 1 100 ? -9.314 -9.610 14.216 1.00 55.66 100 LYS A O 1
ATOM 816 N N . SER A 1 101 ? -8.472 -8.240 12.641 1.00 65.62 101 SER A N 1
ATOM 817 C CA . SER A 1 101 ? -9.253 -7.039 12.942 1.00 65.62 101 SER A CA 1
ATOM 818 C C . SER A 1 101 ? -10.326 -6.786 11.876 1.00 65.62 101 SER A C 1
ATOM 820 O O . SER A 1 101 ? -10.153 -7.093 10.690 1.00 65.62 101 SER A O 1
ATOM 822 N N . GLU A 1 102 ? -11.463 -6.226 12.287 1.00 73.94 102 GLU A N 1
ATOM 823 C CA . GLU A 1 102 ? -12.570 -5.888 11.387 1.00 73.94 102 GLU A CA 1
ATOM 824 C C . GLU A 1 102 ? -12.164 -4.854 10.321 1.00 73.94 102 GLU A C 1
ATOM 826 O O . GLU A 1 102 ? -12.625 -4.965 9.186 1.00 73.94 102 GLU A O 1
ATOM 831 N N . ASN A 1 103 ? -11.171 -4.002 10.600 1.00 87.19 103 ASN A N 1
ATOM 832 C CA . ASN A 1 103 ? -10.791 -2.867 9.750 1.00 87.19 103 ASN A CA 1
ATOM 833 C C . ASN A 1 103 ? -9.460 -3.037 9.000 1.00 87.19 103 ASN A C 1
ATOM 835 O O . ASN A 1 103 ? -8.858 -2.040 8.602 1.00 87.19 103 ASN A O 1
ATOM 839 N N . THR A 1 104 ? -8.968 -4.267 8.820 1.00 88.81 104 THR A N 1
ATOM 840 C CA . THR A 1 104 ? -7.747 -4.511 8.031 1.00 88.81 104 THR A CA 1
ATOM 841 C C . THR A 1 104 ? -8.060 -4.886 6.589 1.00 88.81 104 THR A C 1
ATOM 843 O O . THR A 1 104 ? -8.862 -5.783 6.338 1.00 88.81 104 THR A O 1
ATOM 846 N N . TRP A 1 105 ? -7.372 -4.252 5.648 1.00 90.69 105 TRP A N 1
ATOM 847 C CA . TRP A 1 105 ? -7.535 -4.433 4.213 1.00 90.69 105 TRP A CA 1
ATOM 848 C C . TRP A 1 105 ? -6.187 -4.689 3.550 1.00 90.69 105 TRP A C 1
ATOM 850 O O . TRP A 1 105 ? -5.169 -4.126 3.945 1.00 90.69 105 TRP A O 1
ATOM 860 N N . VAL A 1 106 ? -6.184 -5.534 2.522 1.00 91.06 106 VAL A N 1
ATOM 861 C CA . VAL A 1 106 ? -4.990 -5.811 1.718 1.00 91.06 106 VAL A CA 1
ATOM 862 C C . VAL A 1 106 ? -5.136 -5.131 0.365 1.00 91.06 106 VAL A C 1
ATOM 864 O O . VAL A 1 106 ? -6.051 -5.437 -0.395 1.00 91.06 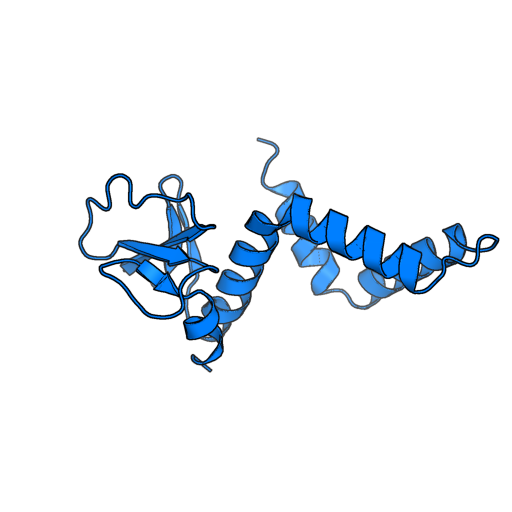106 VAL A O 1
ATOM 867 N N . ILE A 1 107 ? -4.232 -4.219 0.052 1.00 92.25 107 ILE A N 1
ATOM 868 C CA . ILE A 1 107 ? -4.196 -3.505 -1.214 1.00 92.25 107 ILE A CA 1
ATOM 869 C C . ILE A 1 107 ? -3.295 -4.258 -2.180 1.00 92.25 107 ILE A C 1
ATOM 871 O O . ILE A 1 107 ? -2.131 -4.526 -1.873 1.00 92.25 107 ILE A O 1
ATOM 875 N N . LYS A 1 108 ? -3.846 -4.597 -3.345 1.00 91.69 108 LYS A N 1
ATOM 876 C CA . LYS A 1 108 ? -3.170 -5.389 -4.372 1.00 91.69 108 LYS A CA 1
ATOM 877 C C . LYS A 1 108 ? -3.152 -4.676 -5.710 1.00 91.69 108 LYS A C 1
ATOM 879 O O . LYS A 1 108 ? -4.162 -4.128 -6.135 1.00 91.69 108 LYS A O 1
ATOM 884 N N . ASP A 1 109 ? -2.016 -4.698 -6.390 1.00 89.25 109 ASP A N 1
ATOM 885 C CA . ASP A 1 109 ? -1.879 -4.126 -7.732 1.00 89.25 109 ASP A CA 1
ATOM 886 C C . ASP A 1 109 ? -2.420 -5.037 -8.841 1.00 89.25 109 ASP A C 1
ATOM 888 O O . ASP A 1 109 ? -2.790 -4.548 -9.902 1.00 89.25 109 ASP A O 1
ATOM 892 N N . ASP A 1 110 ? -2.505 -6.344 -8.596 1.00 88.88 110 ASP A N 1
ATOM 893 C CA . ASP A 1 110 ? -2.904 -7.352 -9.581 1.00 88.88 110 ASP A CA 1
ATOM 894 C C . ASP A 1 110 ? -4.413 -7.655 -9.615 1.00 88.88 110 ASP A C 1
ATOM 896 O O . ASP A 1 110 ? -4.840 -8.559 -10.333 1.00 88.88 110 ASP A O 1
ATOM 900 N N . LEU A 1 111 ? -5.228 -6.927 -8.844 1.00 90.06 111 LEU A N 1
ATOM 901 C CA . LEU A 1 111 ? -6.678 -7.121 -8.810 1.00 90.06 111 LEU A CA 1
ATOM 902 C C . LEU A 1 111 ? -7.409 -6.242 -9.832 1.00 90.06 111 LEU A C 1
ATOM 904 O O . LEU A 1 111 ? -7.239 -5.026 -9.879 1.00 90.06 111 LEU A O 1
ATOM 908 N N . GLU A 1 112 ? -8.313 -6.858 -10.590 1.00 89.56 112 GLU A N 1
ATOM 909 C CA . GLU A 1 112 ? -9.237 -6.157 -11.496 1.00 89.56 112 GLU A CA 1
ATOM 910 C C . GLU A 1 112 ? -10.520 -5.699 -10.793 1.00 89.56 112 GLU A C 1
ATOM 912 O O . GLU A 1 112 ? -11.206 -4.802 -11.270 1.00 89.56 112 GLU A O 1
ATOM 917 N N . TYR A 1 113 ? -10.865 -6.310 -9.661 1.00 89.56 113 TYR A N 1
ATOM 918 C CA . TYR A 1 113 ? -12.037 -5.969 -8.861 1.00 89.56 113 TYR A CA 1
ATOM 919 C C . TYR A 1 113 ? -11.800 -6.315 -7.381 1.00 89.56 113 TYR A C 1
ATOM 921 O O . TYR A 1 113 ? -10.963 -7.170 -7.075 1.00 89.56 113 TYR A O 1
ATOM 929 N N . PRO A 1 114 ? -12.511 -5.662 -6.442 1.00 89.69 114 PRO A N 1
ATOM 930 C CA . PRO A 1 114 ? -12.469 -6.010 -5.023 1.00 89.69 114 PRO A CA 1
ATOM 931 C C . PRO A 1 114 ? -12.883 -7.460 -4.758 1.00 89.69 114 PRO A C 1
ATOM 933 O O . PRO A 1 114 ? -13.891 -7.931 -5.285 1.00 89.69 114 PRO A O 1
ATOM 936 N N . VAL A 1 115 ? -12.145 -8.158 -3.891 1.00 88.94 115 VAL A N 1
ATOM 937 C CA . VAL A 1 115 ? -12.459 -9.536 -3.480 1.00 88.94 115 VAL A CA 1
ATOM 938 C C . VAL A 1 115 ? -12.220 -9.692 -1.981 1.00 88.94 115 VAL A C 1
ATOM 940 O O . VAL A 1 115 ? -11.087 -9.620 -1.505 1.00 88.94 115 VAL A O 1
ATOM 943 N N . GLY A 1 116 ? -13.286 -9.935 -1.214 1.00 88.81 116 GLY A N 1
ATOM 944 C CA . GLY A 1 116 ? -13.205 -10.068 0.243 1.00 88.81 116 GLY A CA 1
ATOM 945 C C . GLY A 1 116 ? -12.656 -8.798 0.903 1.00 88.81 116 GLY A C 1
ATOM 946 O O . GLY A 1 116 ? -13.170 -7.710 0.666 1.00 88.81 116 GLY A O 1
ATOM 947 N N . LYS A 1 117 ? -11.596 -8.933 1.711 1.00 88.94 117 LYS A N 1
ATOM 948 C CA . LYS A 1 117 ? -10.864 -7.797 2.309 1.00 88.94 117 LYS A CA 1
ATOM 949 C C . LYS A 1 117 ? -9.674 -7.334 1.464 1.00 88.94 117 LYS A C 1
ATOM 951 O O . LYS A 1 117 ? -8.730 -6.746 1.990 1.00 88.94 117 LYS A O 1
ATOM 956 N N . SER A 1 118 ? -9.672 -7.648 0.171 1.00 90.56 118 SER A N 1
ATOM 957 C CA . SER A 1 118 ? -8.654 -7.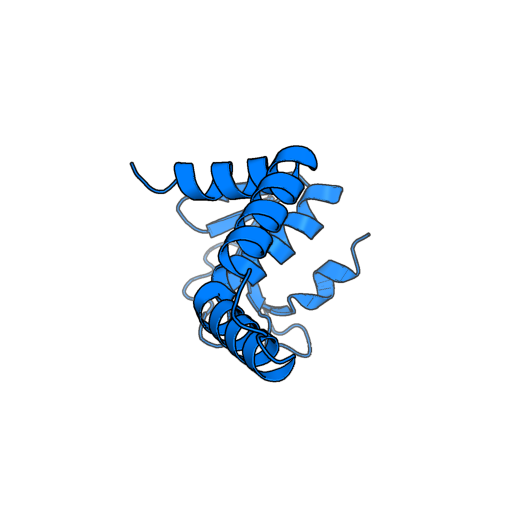179 -0.760 1.00 90.56 118 SER A CA 1
ATOM 958 C C . SER A 1 118 ? -9.224 -6.157 -1.733 1.00 90.56 118 SER A C 1
ATOM 960 O O . SER A 1 118 ? -10.256 -6.395 -2.362 1.00 90.56 118 SER A O 1
ATOM 962 N N . LEU A 1 119 ? -8.531 -5.029 -1.853 1.00 92.31 119 LEU A N 1
ATOM 963 C CA . LEU A 1 119 ? -8.902 -3.919 -2.722 1.00 92.31 119 LEU A CA 1
ATOM 964 C C . LEU A 1 119 ? -7.825 -3.716 -3.794 1.00 92.31 119 LEU A C 1
ATOM 966 O O . LEU A 1 119 ? -6.635 -3.837 -3.487 1.00 92.31 119 LEU A O 1
ATOM 970 N N . PRO A 1 120 ? -8.205 -3.388 -5.037 1.00 93.12 120 PRO A N 1
ATOM 971 C CA . PRO A 1 120 ? -7.239 -2.994 -6.045 1.00 93.12 120 PRO A CA 1
ATOM 972 C C . PRO A 1 120 ? -6.569 -1.654 -5.724 1.00 93.12 120 PRO A C 1
ATOM 974 O O . PRO A 1 120 ? -7.241 -0.701 -5.332 1.00 93.12 120 PRO A O 1
ATOM 977 N N . LEU A 1 121 ? -5.260 -1.550 -5.961 1.00 92.31 121 LEU A N 1
ATOM 978 C CA . LEU A 1 121 ? -4.485 -0.326 -5.727 1.00 92.31 121 LEU A CA 1
ATOM 979 C C . LEU A 1 121 ? -5.005 0.863 -6.548 1.00 92.31 121 LEU A C 1
ATOM 981 O O . LEU A 1 121 ? -5.000 1.995 -6.074 1.00 92.31 121 LEU A O 1
ATOM 985 N N . TRP A 1 122 ? -5.491 0.613 -7.764 1.00 90.94 122 TRP A N 1
ATOM 986 C CA . TRP A 1 122 ? -5.976 1.665 -8.658 1.00 90.94 122 TRP A CA 1
AT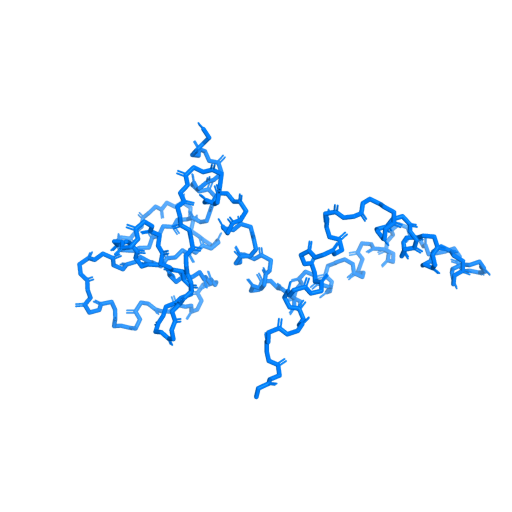OM 987 C C . TRP A 1 122 ? -7.270 2.338 -8.172 1.00 90.94 122 TRP A C 1
ATOM 989 O O . TRP A 1 122 ? -7.541 3.464 -8.580 1.00 90.94 122 TRP A O 1
ATOM 999 N N . VAL A 1 123 ? -8.046 1.714 -7.273 1.00 91.50 123 VAL A N 1
ATOM 1000 C CA . VAL A 1 123 ? -9.288 2.311 -6.738 1.00 91.50 123 VAL A CA 1
ATOM 1001 C C . VAL A 1 123 ? -8.997 3.609 -5.983 1.00 91.50 123 VAL A C 1
ATOM 1003 O O . VAL A 1 123 ? -9.770 4.561 -6.067 1.00 91.50 123 VAL A O 1
ATOM 1006 N N . PHE A 1 124 ? -7.851 3.683 -5.306 1.00 88.81 124 PHE A N 1
ATOM 1007 C CA . PHE A 1 124 ? -7.451 4.861 -4.536 1.00 88.81 124 PHE A CA 1
ATOM 1008 C C . PHE A 1 124 ? -7.118 6.064 -5.424 1.00 88.81 124 PHE A C 1
ATOM 1010 O O . PHE A 1 124 ? -7.178 7.197 -4.960 1.00 88.81 124 PHE A O 1
ATOM 1017 N N . GLY A 1 125 ? -6.831 5.844 -6.712 1.00 83.75 125 GLY A N 1
ATOM 1018 C CA . GLY A 1 125 ? -6.609 6.923 -7.677 1.00 83.75 125 GLY A CA 1
ATOM 1019 C C . GLY A 1 125 ? -7.871 7.730 -8.006 1.00 83.75 125 GLY A C 1
ATOM 1020 O O . GLY A 1 125 ? -7.768 8.781 -8.627 1.00 83.75 125 GLY A O 1
ATOM 1021 N N . MET A 1 126 ? -9.048 7.254 -7.586 1.00 80.75 126 MET A N 1
ATOM 1022 C CA . MET A 1 126 ? -10.342 7.903 -7.821 1.00 80.75 126 MET A CA 1
ATOM 1023 C C . MET A 1 126 ? -10.881 8.639 -6.580 1.00 80.75 126 MET A C 1
ATOM 1025 O O . MET A 1 126 ? -11.998 9.145 -6.627 1.00 80.75 126 MET A O 1
ATOM 1029 N N . LEU A 1 127 ? -10.134 8.675 -5.468 1.00 73.75 127 LEU A N 1
ATOM 1030 C CA . LEU A 1 127 ? -10.584 9.216 -4.172 1.00 73.75 127 LEU A CA 1
ATOM 1031 C C . LEU A 1 127 ? -10.265 10.714 -3.969 1.00 73.75 127 LEU A C 1
ATOM 1033 O O . LEU A 1 127 ? -10.054 11.149 -2.837 1.00 73.75 127 LEU A O 1
ATOM 1037 N N . TYR A 1 128 ? -10.212 11.486 -5.058 1.00 58.44 128 TYR A N 1
ATOM 1038 C CA . TYR A 1 128 ? -9.889 12.919 -5.042 1.00 58.44 128 TYR A CA 1
ATOM 1039 C C . TYR A 1 128 ? -11.072 13.812 -4.656 1.00 58.44 128 TYR A C 1
ATOM 1041 O O . TYR A 1 128 ? -12.193 13.559 -5.156 1.00 58.44 128 TYR A O 1
#